Protein AF-A0A5K0WBR9-F1 (afdb_monomer_lite)

Radius of gyration: 27.09 Å; chains: 1; bounding box: 55×57×69 Å

Structure (mmCIF, N/CA/C/O backbone):
data_AF-A0A5K0WBR9-F1
#
_entry.id   AF-A0A5K0WBR9-F1
#
loop_
_atom_site.group_PDB
_atom_site.id
_atom_site.type_symbol
_atom_site.label_atom_id
_atom_site.label_alt_id
_atom_site.label_comp_id
_atom_site.label_asym_id
_atom_site.label_entity_id
_atom_site.label_seq_id
_atom_site.pdbx_PDB_ins_code
_atom_site.Cartn_x
_atom_site.Cartn_y
_atom_site.Cartn_z
_atom_site.occupancy
_atom_site.B_iso_or_equiv
_atom_site.auth_seq_id
_atom_site.auth_comp_id
_atom_site.auth_asym_id
_atom_site.auth_atom_id
_atom_site.pdbx_PDB_model_num
ATOM 1 N N . CYS A 1 1 ? 32.205 -22.449 -45.345 1.00 30.70 1 CYS A N 1
ATOM 2 C CA . CYS A 1 1 ? 33.201 -23.521 -45.117 1.00 30.70 1 CYS A CA 1
ATOM 3 C C . CYS A 1 1 ? 34.507 -22.897 -44.629 1.00 30.70 1 CYS A C 1
ATOM 5 O O . CYS A 1 1 ? 34.851 -21.884 -45.228 1.00 30.70 1 CYS A O 1
ATOM 7 N N . PRO A 1 2 ? 35.264 -23.473 -43.670 1.00 46.50 2 PRO A N 1
ATOM 8 C CA . PRO A 1 2 ? 34.947 -24.546 -42.703 1.00 46.50 2 PRO A CA 1
ATOM 9 C C . PRO A 1 2 ? 35.242 -24.147 -41.217 1.00 46.50 2 PRO A C 1
ATOM 11 O O . PRO A 1 2 ? 35.988 -23.212 -40.968 1.00 46.50 2 PRO A O 1
ATOM 14 N N . ILE A 1 3 ? 34.446 -24.600 -40.234 1.00 32.78 3 ILE A N 1
ATOM 15 C CA . ILE A 1 3 ? 34.576 -25.767 -39.310 1.00 32.78 3 ILE A CA 1
ATOM 16 C C . ILE A 1 3 ? 35.639 -25.620 -38.200 1.00 32.78 3 ILE A C 1
ATOM 18 O O . ILE A 1 3 ? 36.830 -25.710 -38.468 1.00 32.78 3 ILE A O 1
ATOM 22 N N . ALA A 1 4 ? 35.179 -25.588 -36.940 1.00 37.03 4 ALA A N 1
ATOM 23 C CA . ALA A 1 4 ? 35.806 -26.309 -35.827 1.00 37.03 4 ALA A CA 1
ATOM 24 C C . ALA A 1 4 ? 34.747 -26.669 -34.762 1.00 37.03 4 ALA A C 1
ATOM 26 O O . ALA A 1 4 ? 33.956 -25.828 -34.344 1.00 37.03 4 ALA A O 1
ATOM 27 N N . MET A 1 5 ? 34.716 -27.951 -34.397 1.00 34.94 5 MET A N 1
ATOM 28 C CA . MET A 1 5 ? 33.807 -28.616 -33.461 1.00 34.94 5 MET A CA 1
ATOM 29 C C . MET A 1 5 ? 34.409 -28.718 -32.052 1.00 34.94 5 MET A C 1
ATOM 31 O O . MET A 1 5 ? 35.627 -28.766 -31.911 1.00 34.94 5 MET A O 1
ATOM 35 N N . GLY A 1 6 ? 33.534 -28.952 -31.065 1.00 31.11 6 GLY A N 1
ATOM 36 C CA . GLY A 1 6 ? 33.843 -29.655 -29.810 1.00 31.11 6 GLY A CA 1
ATOM 37 C C . GLY A 1 6 ? 34.041 -28.729 -28.605 1.00 31.11 6 GLY A C 1
ATOM 38 O O . GLY A 1 6 ? 34.614 -27.662 -28.742 1.00 31.11 6 GLY A O 1
ATOM 39 N N . ILE A 1 7 ? 33.613 -29.034 -27.381 1.00 36.88 7 ILE A N 1
ATOM 40 C CA . ILE A 1 7 ? 33.085 -30.259 -26.770 1.00 36.88 7 ILE A CA 1
ATOM 41 C C . ILE A 1 7 ? 32.402 -29.866 -25.446 1.00 36.88 7 ILE A C 1
ATOM 43 O O . ILE A 1 7 ? 32.802 -28.914 -24.779 1.00 36.88 7 ILE A O 1
ATOM 47 N N . SER A 1 8 ? 31.360 -30.616 -25.093 1.00 32.66 8 SER A N 1
ATOM 48 C CA . SER A 1 8 ? 30.633 -30.581 -23.822 1.00 32.66 8 SER A CA 1
ATOM 49 C C . SER A 1 8 ? 31.502 -31.087 -22.663 1.00 32.66 8 SER A C 1
ATOM 51 O O . SER A 1 8 ? 32.150 -32.122 -22.799 1.00 32.66 8 SER A O 1
ATOM 53 N N . SER A 1 9 ? 31.446 -30.404 -21.516 1.00 38.88 9 SER A N 1
ATOM 54 C CA . SER A 1 9 ? 31.959 -30.893 -20.230 1.00 38.88 9 SER A CA 1
ATOM 55 C C . SER A 1 9 ? 30.931 -30.591 -19.128 1.00 38.88 9 SER A C 1
ATOM 57 O O . SER A 1 9 ? 30.675 -29.414 -18.867 1.00 38.88 9 SER A O 1
ATOM 59 N N . PRO A 1 10 ? 30.335 -31.595 -18.460 1.00 34.62 10 PRO A N 1
ATOM 60 C CA . PRO A 1 10 ? 29.522 -31.380 -17.268 1.00 34.62 10 PRO A CA 1
ATOM 61 C C . PRO A 1 10 ? 30.423 -31.303 -16.025 1.00 34.62 10 PRO A C 1
ATOM 63 O O . PRO A 1 10 ? 31.199 -32.219 -15.748 1.00 34.62 10 PRO A O 1
ATOM 66 N N . LEU A 1 11 ? 30.332 -30.205 -15.268 1.00 31.16 11 LEU A N 1
ATOM 67 C CA . LEU A 1 11 ? 31.060 -30.047 -14.010 1.00 31.16 11 LEU A CA 1
ATOM 68 C C . LEU A 1 11 ? 30.309 -30.752 -12.871 1.00 31.16 11 LEU A C 1
ATOM 70 O O . LEU A 1 11 ? 29.160 -30.450 -12.558 1.00 31.16 11 LEU A O 1
ATOM 74 N N . VAL A 1 12 ? 31.017 -31.711 -12.288 1.00 40.28 12 VAL A N 1
ATOM 75 C CA . VAL A 1 12 ? 30.638 -32.643 -11.228 1.00 40.28 12 VAL A CA 1
ATOM 76 C C . VAL A 1 12 ? 30.332 -31.929 -9.905 1.00 40.28 12 VAL A C 1
ATOM 78 O O . VAL A 1 12 ? 31.133 -31.144 -9.401 1.00 40.28 12 VAL A O 1
ATOM 81 N N . THR A 1 13 ? 29.191 -32.265 -9.304 1.00 31.59 13 THR A N 1
ATOM 82 C CA . THR A 1 13 ? 28.826 -31.960 -7.912 1.00 31.59 13 THR A CA 1
ATOM 83 C C . THR A 1 13 ? 29.601 -32.849 -6.930 1.00 31.59 13 THR A C 1
ATOM 85 O O . THR A 1 13 ? 29.636 -34.064 -7.137 1.00 31.59 13 THR A O 1
ATOM 88 N N . PRO A 1 14 ? 30.151 -32.330 -5.817 1.00 37.03 14 PRO A N 1
ATOM 89 C CA . PRO A 1 14 ? 30.730 -33.180 -4.787 1.00 37.03 14 PRO A CA 1
ATOM 90 C C . PRO A 1 14 ? 29.646 -33.699 -3.827 1.00 37.03 14 PRO A C 1
ATOM 92 O O . PRO A 1 14 ? 29.136 -32.978 -2.972 1.00 37.03 14 PRO A O 1
ATOM 95 N N . THR A 1 15 ? 29.337 -34.990 -3.939 1.00 29.77 15 THR A N 1
ATOM 96 C CA . THR A 1 15 ? 28.738 -35.801 -2.871 1.00 29.77 15 THR A CA 1
ATOM 97 C C . THR A 1 15 ? 29.874 -36.437 -2.068 1.00 29.77 15 THR A C 1
ATOM 99 O O . THR A 1 15 ? 30.676 -37.178 -2.633 1.00 29.77 15 THR A O 1
ATOM 102 N N . LYS A 1 16 ? 29.956 -36.193 -0.752 1.00 42.22 16 LYS A N 1
ATOM 103 C CA . LYS A 1 16 ? 30.809 -36.982 0.155 1.00 42.22 16 LYS A CA 1
ATOM 104 C C . LYS A 1 16 ? 30.026 -37.448 1.386 1.00 42.22 16 LYS A C 1
ATOM 106 O O . LYS A 1 16 ? 29.741 -36.685 2.298 1.00 42.22 16 LYS A O 1
ATOM 111 N N . THR A 1 17 ? 29.687 -38.729 1.297 1.00 37.84 17 THR A N 1
ATOM 112 C CA . THR A 1 17 ? 29.477 -39.810 2.271 1.00 37.84 17 THR A CA 1
ATOM 113 C C . THR A 1 17 ? 29.547 -39.530 3.779 1.00 37.84 17 THR A C 1
ATOM 115 O O . THR A 1 17 ? 30.459 -38.889 4.295 1.00 37.84 17 THR A O 1
ATOM 118 N N . ALA A 1 18 ? 28.596 -40.178 4.459 1.00 36.41 18 ALA A N 1
ATOM 119 C CA . ALA A 1 18 ? 28.403 -40.359 5.892 1.00 36.41 18 ALA A CA 1
ATOM 120 C C . ALA A 1 18 ? 29.652 -40.743 6.709 1.00 36.41 18 ALA A C 1
ATOM 122 O O . ALA A 1 18 ? 30.447 -41.589 6.303 1.00 36.41 18 ALA A O 1
ATOM 123 N N . ASN A 1 19 ? 29.724 -40.219 7.937 1.00 34.03 19 ASN A N 1
ATOM 124 C CA . ASN A 1 19 ? 30.479 -40.818 9.034 1.00 34.03 19 ASN A CA 1
ATOM 125 C C . ASN A 1 19 ? 29.675 -40.684 10.340 1.00 34.03 19 ASN A C 1
ATOM 127 O O . ASN A 1 19 ? 29.302 -39.581 10.738 1.00 34.03 19 ASN A O 1
ATOM 131 N N . GLN A 1 20 ? 29.375 -41.814 10.981 1.00 42.72 20 GLN A N 1
ATOM 132 C CA . GLN A 1 20 ? 28.740 -41.882 12.297 1.00 42.72 20 GLN A CA 1
ATOM 133 C C . GLN A 1 20 ? 29.821 -42.008 13.382 1.00 42.72 20 GLN A C 1
ATOM 135 O O . GLN A 1 20 ? 30.646 -42.911 13.288 1.00 42.72 20 GLN A O 1
ATOM 140 N N . LYS A 1 21 ? 29.752 -41.195 14.447 1.00 35.53 21 LYS A N 1
ATOM 141 C CA . LYS A 1 21 ? 29.545 -41.626 15.853 1.00 35.53 21 LYS A CA 1
ATOM 142 C C . LYS A 1 21 ? 30.015 -40.587 16.891 1.00 35.53 21 LYS A C 1
ATOM 144 O O . LYS A 1 21 ? 31.161 -40.167 16.908 1.00 35.53 21 LYS A O 1
ATOM 149 N N . SER A 1 22 ? 29.099 -40.357 17.835 1.00 33.94 22 SER A N 1
ATOM 150 C CA . SER A 1 22 ? 29.266 -40.079 19.273 1.00 33.94 22 SER A CA 1
ATOM 151 C C . SER A 1 22 ? 29.647 -38.680 19.788 1.00 33.94 22 SER A C 1
ATOM 153 O O . SER A 1 22 ? 30.803 -38.286 19.849 1.00 33.94 22 SER A O 1
ATOM 155 N N . SER A 1 23 ? 28.608 -38.040 20.340 1.00 35.03 23 SER A N 1
ATOM 156 C CA . SER A 1 23 ? 28.541 -37.349 21.639 1.00 35.03 23 SER A CA 1
ATOM 157 C C . SER A 1 23 ? 29.570 -36.261 21.980 1.00 35.03 23 SER A C 1
ATOM 159 O O . SER A 1 23 ? 30.654 -36.550 22.484 1.00 35.03 23 SER A O 1
ATOM 161 N N . LYS A 1 24 ? 29.110 -35.007 21.944 1.00 32.22 24 LYS A N 1
ATOM 162 C CA . LYS A 1 24 ? 29.142 -34.089 23.098 1.00 32.22 24 LYS A CA 1
ATOM 163 C C . LYS A 1 24 ? 28.020 -33.05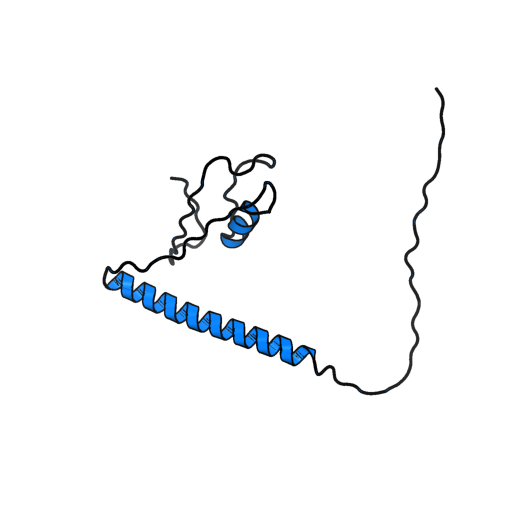7 22.936 1.00 32.22 24 LYS A C 1
ATOM 165 O O . LYS A 1 24 ? 27.792 -32.539 21.851 1.00 32.22 24 LYS A O 1
ATOM 170 N N . GLN A 1 25 ? 27.264 -32.863 24.010 1.00 44.91 25 GLN A N 1
ATOM 171 C CA . GLN A 1 25 ? 26.100 -31.986 24.102 1.00 44.91 25 GLN A CA 1
ATOM 172 C C . GLN A 1 25 ? 26.494 -30.514 23.917 1.00 44.91 25 GLN A C 1
ATOM 174 O O . GLN A 1 25 ? 27.437 -30.052 24.554 1.00 44.91 25 GLN A O 1
ATOM 179 N N . GLN A 1 26 ? 25.709 -29.771 23.137 1.00 37.69 26 GLN A N 1
ATOM 180 C CA . GLN A 1 26 ? 25.564 -28.318 23.252 1.00 37.69 26 GLN A CA 1
ATOM 181 C C . GLN A 1 26 ? 24.135 -27.944 22.820 1.00 37.69 26 GLN A C 1
ATOM 183 O O . GLN A 1 26 ? 23.724 -28.322 21.723 1.00 37.69 26 GLN A O 1
ATOM 188 N N . PRO A 1 27 ? 23.338 -27.258 23.659 1.00 43.38 27 PRO A N 1
ATOM 189 C CA . PRO A 1 27 ? 22.046 -26.730 23.230 1.00 43.38 27 PRO A CA 1
ATOM 190 C C . PRO A 1 27 ? 22.248 -25.533 22.277 1.00 43.38 27 PRO A C 1
ATOM 192 O O . PRO A 1 27 ? 23.132 -24.710 22.532 1.00 43.38 27 PRO A O 1
ATOM 195 N N . PRO A 1 28 ? 21.434 -25.357 21.218 1.00 43.62 28 PRO A N 1
ATOM 196 C CA . PRO A 1 28 ? 21.438 -24.130 20.429 1.00 43.62 28 PRO A CA 1
ATOM 197 C C . PRO A 1 28 ? 20.637 -23.054 21.184 1.00 43.62 28 PRO A C 1
ATOM 199 O O . PRO A 1 28 ? 19.433 -22.907 21.009 1.00 43.62 28 PRO A O 1
ATOM 202 N N . VAL A 1 29 ? 21.291 -22.311 22.082 1.00 45.81 29 VAL A N 1
ATOM 203 C CA . VAL A 1 29 ? 20.647 -21.277 22.931 1.00 45.81 29 VAL A CA 1
ATOM 204 C C . VAL A 1 29 ? 20.528 -19.912 22.220 1.00 45.81 29 VAL A C 1
ATOM 206 O O . VAL A 1 29 ? 19.992 -18.961 22.780 1.00 45.81 29 VAL A O 1
ATOM 209 N N . GLN A 1 30 ? 21.000 -19.781 20.975 1.00 51.00 30 GLN A N 1
ATOM 210 C CA . GLN A 1 30 ? 21.083 -18.480 20.289 1.00 51.00 30 GLN A CA 1
ATOM 211 C C . GLN A 1 30 ? 19.946 -18.195 19.288 1.00 51.00 30 GLN A C 1
ATOM 213 O O . GLN A 1 30 ? 19.665 -17.032 19.014 1.00 51.00 30 GLN A O 1
ATOM 218 N N . GLU A 1 31 ? 19.216 -19.204 18.804 1.00 53.03 31 GLU A N 1
ATOM 219 C CA . GLU A 1 31 ? 18.107 -19.004 17.847 1.00 53.03 31 GLU A CA 1
ATOM 220 C C . GLU A 1 31 ? 16.807 -18.520 18.530 1.00 53.03 31 GLU A C 1
ATOM 222 O O . GLU A 1 31 ? 15.972 -17.828 17.944 1.00 53.03 31 GLU A O 1
ATOM 227 N N . SER A 1 32 ? 16.650 -18.820 19.821 1.00 53.91 32 SER A N 1
ATOM 228 C CA . SER A 1 32 ? 15.463 -18.501 20.623 1.00 53.91 32 SER A CA 1
ATOM 229 C C . SER A 1 32 ? 15.367 -17.024 21.025 1.00 53.91 32 SER A C 1
ATOM 231 O O . SER A 1 32 ? 14.259 -16.507 21.183 1.00 53.91 32 SER A O 1
ATOM 233 N N . GLN A 1 33 ? 16.494 -16.317 21.156 1.00 59.53 33 GLN A N 1
ATOM 234 C CA . GLN A 1 33 ? 16.504 -14.907 21.570 1.00 59.53 33 GLN A CA 1
ATOM 235 C C . GLN A 1 33 ? 16.138 -13.954 20.421 1.00 59.53 33 GLN A C 1
ATOM 237 O O . GLN A 1 33 ? 15.336 -13.038 20.620 1.00 59.53 33 GLN A O 1
ATOM 242 N N . ALA A 1 34 ? 16.642 -14.206 19.208 1.00 62.62 34 ALA A N 1
ATOM 243 C CA . ALA A 1 34 ? 16.302 -13.423 18.016 1.00 62.62 34 ALA A CA 1
ATOM 244 C C . ALA A 1 34 ? 14.808 -13.551 17.664 1.00 62.62 34 ALA A C 1
ATOM 246 O O . ALA A 1 34 ? 14.115 -12.549 17.478 1.00 62.62 34 ALA A O 1
ATOM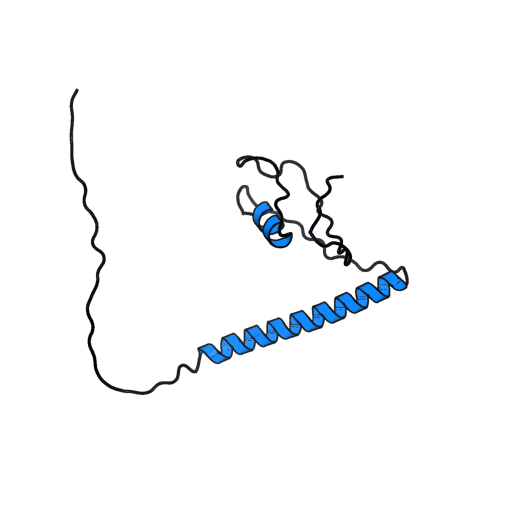 247 N N . LYS A 1 35 ? 14.274 -14.779 17.708 1.00 66.25 35 LYS A N 1
ATOM 248 C CA . LYS A 1 35 ? 12.858 -15.061 17.436 1.00 66.25 35 LYS A CA 1
ATOM 249 C C . LYS A 1 35 ? 11.920 -14.423 18.467 1.00 66.25 35 LYS A C 1
ATOM 251 O O . LYS A 1 35 ? 10.851 -13.931 18.112 1.00 66.25 35 LYS A O 1
ATOM 256 N N . ALA A 1 36 ? 12.316 -14.384 19.743 1.00 65.81 36 ALA A N 1
ATOM 257 C CA . ALA A 1 36 ? 11.552 -13.713 20.795 1.00 65.81 36 ALA A CA 1
ATOM 258 C C . ALA A 1 36 ? 11.544 -12.182 20.628 1.00 65.81 36 ALA A C 1
ATOM 260 O O . ALA A 1 36 ? 10.507 -11.549 20.846 1.00 65.81 36 ALA A O 1
ATOM 261 N N . MET A 1 37 ? 12.666 -11.583 20.216 1.00 67.75 37 MET A N 1
ATOM 262 C CA . MET A 1 37 ? 12.762 -10.144 19.950 1.00 67.75 37 MET A CA 1
ATOM 263 C C . MET A 1 37 ? 11.901 -9.729 18.745 1.00 67.75 37 MET A C 1
ATOM 265 O O . MET A 1 37 ? 11.157 -8.748 18.832 1.00 67.75 37 MET A O 1
ATOM 269 N N . GLU A 1 38 ? 11.908 -10.522 17.673 1.00 71.75 38 GLU A N 1
ATOM 270 C CA . GLU A 1 38 ? 11.068 -10.313 16.488 1.00 71.75 38 GLU A CA 1
ATOM 271 C C . GLU A 1 38 ? 9.567 -10.430 16.815 1.00 71.75 38 GLU A C 1
ATOM 273 O O . GLU A 1 38 ? 8.772 -9.558 16.451 1.00 71.75 38 GLU A O 1
ATOM 278 N N . LEU A 1 39 ? 9.176 -11.428 17.620 1.00 71.75 39 LEU A N 1
ATOM 279 C CA . LEU A 1 39 ? 7.790 -11.589 18.077 1.00 71.75 39 LEU A CA 1
ATOM 280 C C . LEU A 1 39 ? 7.315 -10.420 18.954 1.00 71.75 39 LEU A C 1
ATOM 282 O O . LEU A 1 39 ? 6.155 -10.009 18.864 1.00 71.75 39 LEU A O 1
ATOM 286 N N . ARG A 1 40 ? 8.187 -9.888 19.823 1.00 73.12 40 ARG A N 1
ATOM 287 C CA . ARG A 1 40 ? 7.871 -8.718 20.663 1.00 73.12 40 ARG A CA 1
ATOM 288 C C . ARG A 1 40 ? 7.668 -7.463 19.819 1.00 73.12 40 ARG A C 1
ATOM 290 O O . ARG A 1 40 ? 6.722 -6.719 20.080 1.00 73.12 40 ARG A O 1
ATOM 297 N N . SER A 1 41 ? 8.498 -7.268 18.795 1.00 79.06 41 SER A N 1
ATOM 298 C CA . SER A 1 41 ? 8.336 -6.181 17.827 1.00 79.06 41 SER A CA 1
ATOM 299 C C . SER A 1 41 ? 6.993 -6.301 17.096 1.00 79.06 41 SER A C 1
ATOM 301 O O . SER A 1 41 ? 6.174 -5.382 17.148 1.00 79.06 41 SER A O 1
ATOM 303 N N . ALA A 1 42 ? 6.685 -7.482 16.548 1.00 84.25 42 ALA A N 1
ATOM 304 C CA . ALA A 1 42 ? 5.423 -7.746 15.855 1.00 84.25 42 ALA A CA 1
ATOM 305 C C . ALA A 1 42 ? 4.180 -7.542 16.746 1.00 84.25 42 ALA A C 1
ATOM 307 O O . ALA A 1 42 ? 3.168 -7.013 16.285 1.00 84.25 42 ALA A O 1
ATOM 308 N N . LYS A 1 43 ? 4.238 -7.924 18.032 1.00 89.25 43 LYS A N 1
ATOM 309 C CA . LYS A 1 43 ? 3.156 -7.653 18.999 1.00 89.25 43 LYS A CA 1
ATOM 310 C C . LYS A 1 43 ? 2.942 -6.152 19.208 1.00 89.25 43 LYS A C 1
ATOM 312 O O . LYS A 1 43 ? 1.807 -5.696 19.139 1.00 89.25 43 LYS A O 1
ATOM 317 N N . SER A 1 44 ? 4.019 -5.386 19.392 1.00 91.38 44 SER A N 1
ATOM 318 C CA . SER A 1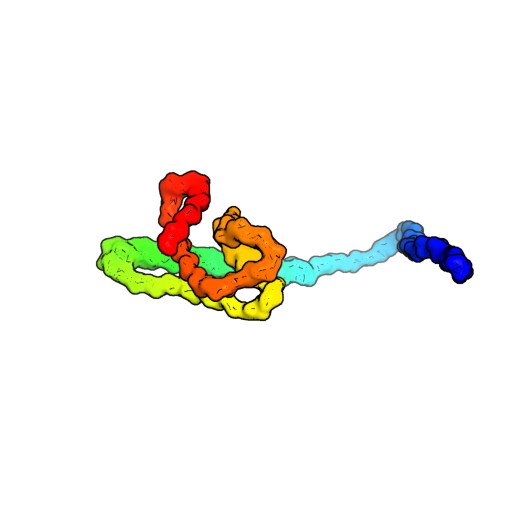 44 ? 3.947 -3.925 19.542 1.00 91.38 44 SER A CA 1
ATOM 319 C C . SER A 1 44 ? 3.333 -3.240 18.314 1.00 91.38 44 SER A C 1
ATOM 321 O O . SER A 1 44 ? 2.500 -2.342 18.450 1.00 91.38 44 SER A O 1
ATOM 323 N N . PHE A 1 45 ? 3.691 -3.683 17.102 1.00 89.81 45 PHE A N 1
ATOM 324 C CA . PHE A 1 45 ? 3.077 -3.178 15.869 1.00 89.81 45 PHE A CA 1
ATOM 325 C C . PHE A 1 45 ? 1.577 -3.470 15.800 1.00 89.81 45 PHE A C 1
ATOM 327 O O . PHE A 1 45 ? 0.812 -2.562 15.486 1.00 89.81 45 PHE A O 1
ATOM 334 N N . ARG A 1 46 ? 1.143 -4.687 16.155 1.00 90.94 46 ARG A N 1
ATOM 335 C CA . ARG A 1 46 ? -0.287 -5.035 16.198 1.00 90.94 46 ARG A CA 1
ATOM 336 C C . ARG A 1 46 ? -1.072 -4.139 17.152 1.00 90.94 46 ARG A C 1
ATOM 338 O O . ARG A 1 46 ? -2.108 -3.615 16.765 1.00 90.94 46 ARG A O 1
ATOM 345 N N . THR A 1 47 ? -0.556 -3.912 18.359 1.00 94.69 47 THR A N 1
ATOM 346 C CA . THR A 1 47 ? -1.221 -3.056 19.352 1.00 94.69 47 THR A CA 1
ATOM 347 C C . THR A 1 47 ? -1.333 -1.606 18.879 1.00 94.69 47 THR A C 1
ATOM 349 O O . THR A 1 47 ? -2.386 -0.990 19.032 1.00 94.69 47 THR A O 1
ATOM 352 N N . ARG A 1 48 ? -0.278 -1.055 18.264 1.00 91.31 48 ARG A N 1
ATOM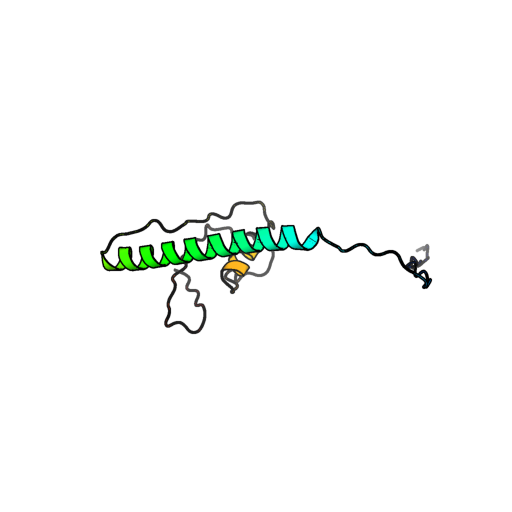 353 C CA . ARG A 1 48 ? -0.322 0.305 17.699 1.00 91.31 48 ARG A CA 1
ATOM 354 C C . ARG A 1 48 ? -1.298 0.415 16.534 1.00 91.31 48 ARG A C 1
ATOM 356 O O . ARG A 1 48 ? -2.043 1.386 16.469 1.00 91.31 48 ARG A O 1
ATOM 363 N N . PHE A 1 49 ? -1.311 -0.579 15.649 1.00 90.06 49 PHE A N 1
ATOM 364 C CA . PHE A 1 49 ? -2.255 -0.646 14.537 1.00 90.06 49 PHE A CA 1
ATOM 365 C C . PHE A 1 49 ? -3.704 -0.682 15.032 1.00 90.06 49 PHE A C 1
ATOM 367 O O . PHE A 1 49 ? -4.535 0.093 14.573 1.00 90.06 49 PHE A O 1
ATOM 374 N N . GLU A 1 50 ? -3.998 -1.521 16.025 1.00 91.94 50 GLU A N 1
ATOM 375 C CA . GLU A 1 50 ? -5.335 -1.608 16.609 1.00 91.94 50 GLU A CA 1
ATOM 376 C C . GLU A 1 50 ? -5.772 -0.284 17.253 1.00 91.94 50 GLU A C 1
ATOM 378 O O . GLU A 1 50 ? -6.893 0.173 17.026 1.00 91.94 50 GLU A O 1
ATOM 383 N N . ALA A 1 51 ? -4.885 0.367 18.010 1.00 92.94 51 ALA A N 1
ATOM 384 C CA . ALA A 1 51 ? -5.165 1.671 18.603 1.00 92.94 51 ALA A CA 1
ATOM 385 C C . ALA A 1 51 ? -5.430 2.747 17.535 1.00 92.94 51 ALA A C 1
ATOM 387 O O . ALA A 1 51 ? -6.386 3.512 17.664 1.00 92.94 51 ALA A O 1
ATOM 388 N N . TYR A 1 52 ? -4.626 2.775 16.467 1.00 90.50 52 TYR A N 1
ATOM 389 C CA . TYR A 1 52 ? -4.803 3.713 15.357 1.00 90.50 52 TYR A CA 1
ATOM 390 C C . TYR A 1 52 ? -6.141 3.499 14.641 1.00 90.50 52 TYR A C 1
ATOM 392 O O . TYR A 1 52 ? -6.877 4.460 14.439 1.00 90.50 52 TYR A O 1
ATOM 400 N N . ASN A 1 53 ? -6.513 2.253 14.339 1.00 89.00 53 ASN A N 1
ATOM 401 C CA . ASN A 1 53 ? -7.784 1.951 13.674 1.00 89.00 53 ASN A CA 1
ATOM 402 C C . ASN A 1 53 ? -8.995 2.359 14.521 1.00 89.00 53 ASN A C 1
ATOM 404 O O . ASN A 1 53 ? -9.971 2.889 13.993 1.00 89.00 53 ASN A O 1
ATOM 408 N N . ARG A 1 54 ? -8.933 2.140 15.842 1.00 91.69 54 ARG A N 1
ATOM 409 C CA . ARG A 1 54 ? -9.982 2.586 16.773 1.00 91.69 54 ARG A CA 1
ATOM 410 C C . ARG A 1 54 ? -10.114 4.110 16.771 1.00 91.69 54 ARG A C 1
ATOM 412 O O . ARG A 1 54 ? -11.229 4.620 16.691 1.00 91.69 54 ARG A O 1
ATOM 419 N N . LEU A 1 55 ? -8.989 4.826 16.818 1.00 91.19 55 LEU A N 1
ATOM 420 C CA . LEU A 1 55 ? -8.968 6.288 16.747 1.00 91.19 55 LEU A CA 1
ATOM 421 C C . LEU A 1 55 ? -9.518 6.793 15.406 1.00 91.19 55 LEU A C 1
ATOM 423 O O . LEU A 1 55 ? -10.312 7.727 15.386 1.00 91.19 55 LEU A O 1
ATOM 427 N N . GLN A 1 56 ? -9.145 6.147 14.302 1.00 88.69 56 GLN A N 1
ATOM 428 C CA . GLN A 1 56 ? -9.637 6.478 12.968 1.00 88.69 56 GLN A CA 1
ATOM 429 C C . GLN A 1 56 ? -11.150 6.301 12.851 1.00 88.69 56 GLN A C 1
ATOM 431 O O . GLN A 1 56 ? -11.822 7.201 12.353 1.00 88.69 56 GLN A O 1
ATOM 436 N N . GLY A 1 57 ? -11.699 5.196 13.363 1.00 87.19 57 GLY A N 1
ATOM 437 C CA . GLY A 1 57 ? -13.147 4.988 13.407 1.00 87.19 57 GLY A CA 1
ATOM 438 C C . GLY A 1 57 ? -13.875 6.055 14.230 1.00 87.19 57 GLY A C 1
ATOM 439 O O . GLY A 1 57 ? -14.904 6.568 13.794 1.00 87.19 57 GLY A O 1
ATOM 440 N N . ALA A 1 58 ? -13.319 6.438 15.385 1.00 91.12 58 ALA A N 1
ATOM 441 C CA . ALA A 1 58 ? -13.885 7.495 16.220 1.00 91.12 58 ALA A CA 1
ATOM 442 C C . ALA A 1 58 ? -13.850 8.864 15.521 1.00 91.12 58 ALA A C 1
ATOM 444 O O . ALA A 1 58 ? -14.873 9.537 15.460 1.00 91.12 58 ALA A O 1
ATOM 445 N N . ALA A 1 59 ? -12.712 9.255 14.944 1.00 89.62 59 ALA A N 1
ATOM 446 C CA . ALA A 1 59 ? -12.572 10.533 14.246 1.00 89.62 59 ALA A CA 1
ATOM 447 C C . ALA A 1 59 ? -13.569 10.669 13.084 1.00 89.62 59 ALA A C 1
ATOM 449 O O . ALA A 1 59 ? -14.244 11.689 12.973 1.00 89.62 59 ALA A O 1
ATOM 450 N N . VAL A 1 60 ? -13.747 9.606 12.289 1.00 87.31 60 VAL A N 1
ATOM 451 C CA . VAL A 1 60 ? -14.750 9.573 11.211 1.00 87.31 60 VAL A CA 1
ATOM 452 C C . VAL A 1 60 ? -16.168 9.772 11.757 1.00 87.31 60 VAL A C 1
ATOM 454 O O . VAL A 1 60 ? -16.942 10.517 11.158 1.00 87.31 60 VAL A O 1
ATOM 457 N N . ALA A 1 61 ? -16.507 9.175 12.905 1.00 88.38 61 ALA A N 1
ATOM 458 C CA . ALA A 1 61 ? -17.815 9.355 13.542 1.00 88.38 61 ALA A CA 1
ATOM 459 C C . ALA A 1 61 ? -18.060 10.798 14.028 1.00 88.38 61 ALA A C 1
ATOM 461 O O . ALA A 1 61 ? -19.200 11.257 14.014 1.00 88.38 61 ALA A O 1
ATOM 462 N N . PHE A 1 62 ? -17.004 11.522 14.412 1.00 91.81 62 PHE A N 1
ATOM 463 C CA . PHE A 1 62 ? -17.067 12.942 14.782 1.00 91.81 62 PHE A CA 1
ATOM 464 C C . PHE A 1 62 ? -16.923 13.900 13.587 1.00 91.81 62 PHE A C 1
ATOM 466 O O . PHE A 1 62 ? -16.991 15.114 13.766 1.00 91.81 62 PHE A O 1
ATOM 473 N N . GLY A 1 63 ? -16.740 13.381 12.367 1.00 88.44 63 GLY A N 1
ATOM 474 C CA . GLY A 1 63 ? -16.497 14.194 11.172 1.00 88.44 63 GLY A CA 1
ATOM 475 C C . GLY A 1 63 ? -15.096 14.814 11.116 1.00 88.44 63 GLY A C 1
ATOM 476 O O . GLY A 1 63 ? -14.845 15.691 10.289 1.00 88.44 63 GLY A O 1
ATOM 477 N N . GLU A 1 64 ? -14.175 14.365 11.968 1.00 87.81 64 GLU A N 1
ATOM 478 C CA . GLU A 1 64 ? -12.781 14.794 11.947 1.00 87.81 64 GLU A CA 1
ATOM 479 C C . GLU A 1 64 ? -11.969 13.984 10.933 1.00 87.81 64 GLU A C 1
ATOM 481 O O . GLU A 1 64 ? -12.087 12.761 10.811 1.00 87.81 64 GLU A O 1
ATOM 486 N N . LYS A 1 65 ? -11.091 14.674 10.200 1.00 82.12 65 LYS A N 1
ATOM 487 C CA . LYS A 1 65 ? -10.224 14.054 9.198 1.00 82.12 65 LYS A CA 1
ATOM 488 C C . LYS A 1 65 ? -8.852 13.772 9.803 1.00 82.12 65 LYS A C 1
ATOM 490 O O . LYS A 1 65 ? -8.052 14.688 9.978 1.00 82.12 65 LYS A O 1
ATOM 495 N N . LEU A 1 66 ? -8.555 12.503 10.075 1.00 83.31 66 LEU A N 1
ATOM 496 C CA . LEU A 1 66 ? -7.190 12.095 10.410 1.00 83.31 66 LEU A CA 1
ATOM 497 C C . LEU A 1 66 ? -6.313 12.037 9.153 1.00 83.31 66 LEU A C 1
ATOM 499 O O . LEU A 1 66 ? -6.798 11.651 8.084 1.00 83.31 66 LEU A O 1
ATOM 503 N N . PRO A 1 67 ? -5.018 12.382 9.264 1.00 81.88 67 PRO A N 1
ATOM 504 C CA . PRO A 1 67 ? -4.083 12.227 8.161 1.00 81.88 67 PRO A CA 1
ATOM 505 C C . PRO A 1 67 ? -3.911 10.739 7.838 1.00 81.88 67 PRO A C 1
ATOM 507 O O . PRO A 1 67 ? -3.536 9.937 8.698 1.00 81.88 67 PRO A O 1
ATOM 510 N N . ILE A 1 68 ? -4.196 10.383 6.587 1.00 80.25 68 ILE A N 1
ATOM 511 C CA . ILE A 1 68 ? -3.941 9.049 6.043 1.00 80.25 68 ILE A CA 1
ATOM 512 C C . ILE A 1 68 ? -2.460 8.993 5.647 1.00 80.25 68 ILE A C 1
ATOM 514 O O . ILE A 1 68 ? -1.960 9.961 5.071 1.00 80.25 68 ILE A O 1
ATOM 518 N N . PRO A 1 69 ? -1.735 7.900 5.943 1.00 83.69 69 PRO A N 1
ATOM 519 C CA . PRO A 1 69 ? -0.361 7.751 5.485 1.00 83.69 69 PRO A CA 1
ATOM 520 C C . PRO A 1 69 ? -0.306 7.703 3.954 1.00 83.69 69 PRO A C 1
ATOM 522 O O . PRO A 1 69 ? -0.875 6.810 3.326 1.00 83.69 69 PRO A O 1
ATOM 525 N N . GLU A 1 70 ? 0.414 8.650 3.362 1.00 89.12 70 GLU A N 1
ATOM 526 C CA . GLU A 1 70 ? 0.691 8.688 1.928 1.00 89.12 70 GLU A CA 1
ATOM 527 C C . GLU A 1 70 ? 2.058 8.058 1.649 1.00 89.12 70 GLU A C 1
ATOM 529 O O . GLU A 1 70 ? 3.048 8.349 2.325 1.00 89.12 70 GLU A O 1
ATOM 534 N N . ILE A 1 71 ? 2.118 7.174 0.653 1.00 90.50 71 ILE A N 1
ATOM 535 C CA . ILE A 1 71 ? 3.351 6.498 0.241 1.00 90.50 71 ILE A CA 1
ATOM 536 C C . ILE A 1 71 ? 3.622 6.853 -1.214 1.00 90.50 71 ILE A C 1
ATOM 538 O O . ILE A 1 71 ? 2.772 6.654 -2.081 1.00 90.50 71 ILE A O 1
ATOM 542 N N . VAL A 1 72 ? 4.835 7.332 -1.486 1.00 92.25 72 VAL A N 1
ATOM 543 C CA . VAL A 1 72 ? 5.304 7.625 -2.841 1.00 92.25 72 VAL A CA 1
ATOM 544 C C . VAL A 1 72 ? 6.401 6.632 -3.202 1.00 92.25 72 VAL A C 1
ATOM 546 O O . VAL A 1 72 ? 7.447 6.581 -2.559 1.00 92.25 72 VAL A O 1
ATOM 549 N N . ALA A 1 73 ? 6.164 5.830 -4.239 1.00 91.19 73 ALA A N 1
ATOM 550 C CA . ALA A 1 73 ? 7.154 4.893 -4.757 1.00 91.19 73 ALA A CA 1
ATOM 551 C C . ALA A 1 73 ? 8.051 5.586 -5.796 1.00 91.19 73 ALA A C 1
ATOM 553 O O . ALA A 1 73 ? 7.591 5.957 -6.876 1.00 91.19 73 ALA A O 1
ATOM 554 N N . LEU A 1 74 ? 9.341 5.723 -5.484 1.00 91.62 74 LEU A N 1
ATOM 555 C CA . LEU A 1 74 ? 10.368 6.320 -6.345 1.00 91.62 74 LEU A CA 1
ATOM 556 C C . LEU A 1 74 ? 11.484 5.303 -6.611 1.00 91.62 74 LEU A C 1
ATOM 558 O O . LEU A 1 74 ? 11.736 4.432 -5.785 1.00 91.62 74 LEU A O 1
ATOM 562 N N . GLY A 1 75 ? 12.138 5.393 -7.770 1.00 91.31 75 GLY A N 1
ATOM 563 C CA . GLY A 1 75 ? 13.221 4.478 -8.156 1.00 91.31 75 GLY A CA 1
ATOM 564 C C . GLY A 1 75 ? 13.358 4.303 -9.669 1.00 91.31 75 GLY A C 1
ATOM 565 O O . GLY A 1 75 ? 12.454 4.663 -10.434 1.00 91.31 75 GLY A O 1
ATOM 566 N N . GLY A 1 76 ? 14.477 3.722 -10.092 1.00 89.31 76 GLY A N 1
ATOM 567 C CA . GLY A 1 76 ? 14.841 3.464 -11.484 1.00 89.31 76 GLY A CA 1
ATOM 568 C C . GLY A 1 76 ? 13.913 2.472 -12.183 1.00 89.31 76 GLY A C 1
ATOM 569 O O . GLY A 1 76 ? 13.080 1.805 -11.563 1.00 89.31 76 GLY A O 1
ATOM 570 N N . GLN A 1 77 ? 13.993 2.396 -13.511 1.00 87.31 77 GLN A N 1
ATOM 571 C CA . GLN A 1 77 ? 13.231 1.409 -14.279 1.00 87.31 77 GLN A CA 1
ATOM 572 C C . GLN A 1 77 ? 13.579 -0.006 -13.789 1.00 87.31 77 GLN A C 1
ATOM 574 O O . GLN A 1 77 ? 14.738 -0.308 -13.553 1.00 87.31 77 GLN A O 1
ATOM 579 N N . SER A 1 78 ? 12.566 -0.861 -13.635 1.00 86.12 78 SER A N 1
ATOM 580 C CA . SER A 1 78 ? 12.724 -2.254 -13.182 1.00 86.12 78 SER A CA 1
ATOM 581 C C . SER A 1 78 ? 13.091 -2.482 -11.706 1.00 86.12 78 SER A C 1
ATOM 583 O O . SER A 1 78 ? 13.148 -3.636 -11.299 1.00 86.12 78 SER A O 1
ATOM 585 N N . ASP A 1 79 ? 13.149 -1.444 -10.860 1.00 90.00 79 ASP A N 1
ATOM 586 C CA . ASP A 1 79 ? 13.309 -1.578 -9.389 1.00 90.00 79 ASP A CA 1
ATOM 587 C C . ASP A 1 79 ? 12.108 -2.239 -8.669 1.00 90.00 79 ASP A C 1
ATOM 589 O O . ASP A 1 79 ? 11.966 -2.169 -7.452 1.00 90.00 79 ASP A O 1
ATOM 593 N N . GLY A 1 80 ? 11.162 -2.823 -9.406 1.00 89.12 80 GLY A N 1
ATOM 594 C CA . GLY A 1 80 ? 10.025 -3.529 -8.815 1.00 89.12 80 GLY A CA 1
ATOM 595 C C . GLY A 1 80 ? 8.984 -2.640 -8.128 1.00 89.12 80 GLY A C 1
ATOM 596 O O . GLY A 1 80 ? 8.124 -3.169 -7.440 1.00 89.12 80 GLY A O 1
ATOM 597 N N . LYS A 1 81 ? 9.000 -1.313 -8.329 1.00 92.56 81 LYS A N 1
ATOM 598 C CA . LYS A 1 81 ? 8.010 -0.372 -7.752 1.00 92.56 81 LYS A CA 1
ATOM 599 C C . LYS A 1 81 ? 6.564 -0.823 -7.973 1.00 92.56 81 LYS A C 1
ATOM 601 O O . LYS A 1 81 ? 5.792 -0.926 -7.028 1.00 92.56 81 LYS A O 1
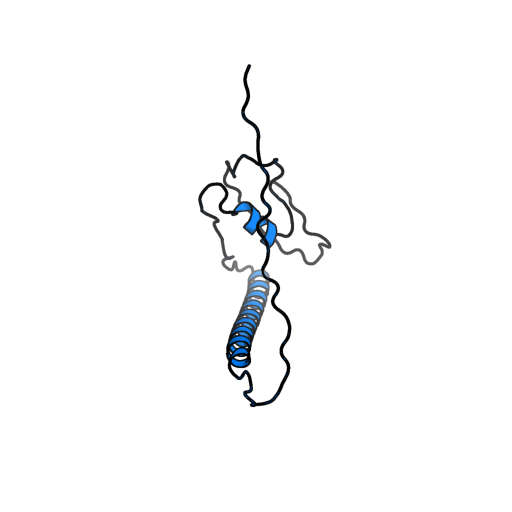ATOM 606 N N . SER A 1 82 ? 6.212 -1.125 -9.223 1.00 89.00 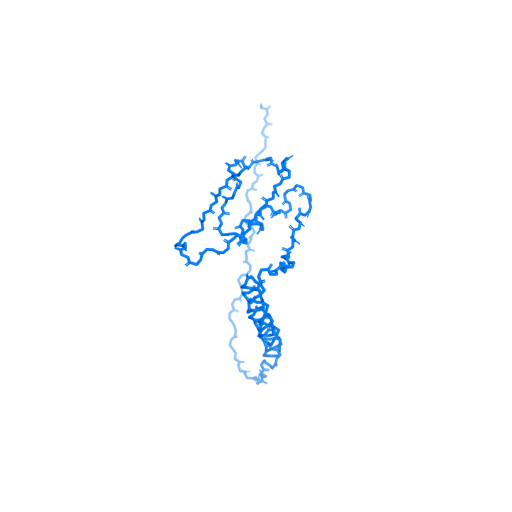82 SER A N 1
ATOM 607 C CA . SER A 1 82 ? 4.873 -1.608 -9.565 1.00 89.00 82 SER A CA 1
ATOM 608 C C . SER A 1 82 ? 4.610 -2.975 -8.938 1.00 89.00 82 SER A C 1
ATOM 610 O O . SER A 1 82 ? 3.557 -3.167 -8.351 1.00 89.00 82 SER A O 1
ATOM 612 N N . SER A 1 83 ? 5.592 -3.880 -8.955 1.00 88.81 83 SER A N 1
ATOM 613 C CA . SER A 1 83 ? 5.476 -5.206 -8.336 1.00 88.81 83 SER A CA 1
ATOM 614 C C . SER A 1 83 ? 5.238 -5.142 -6.824 1.00 88.81 83 SER A C 1
ATOM 616 O O . SER A 1 83 ? 4.449 -5.920 -6.299 1.00 88.81 83 SER A O 1
ATOM 618 N N . LEU A 1 84 ? 5.890 -4.213 -6.118 1.00 91.06 84 LEU A N 1
ATOM 619 C CA . LEU A 1 84 ? 5.693 -3.987 -4.686 1.00 91.06 84 LEU A CA 1
ATOM 620 C C . LEU A 1 84 ? 4.282 -3.470 -4.403 1.00 91.06 84 LEU A C 1
ATOM 622 O O . LEU A 1 84 ? 3.615 -3.973 -3.504 1.00 91.06 84 LEU A O 1
ATOM 626 N N . LEU A 1 85 ? 3.808 -2.504 -5.191 1.00 90.44 85 LEU A N 1
ATOM 627 C CA . LEU A 1 85 ? 2.445 -1.993 -5.061 1.00 90.44 85 LEU A CA 1
ATOM 628 C C . LEU A 1 85 ? 1.406 -3.084 -5.364 1.00 90.44 85 LEU A C 1
ATOM 630 O O . LEU A 1 85 ? 0.426 -3.205 -4.642 1.00 90.44 85 LEU A O 1
ATOM 634 N N . GLU A 1 86 ? 1.633 -3.926 -6.371 1.00 88.62 86 GLU A N 1
ATOM 635 C CA . GLU A 1 86 ? 0.750 -5.054 -6.701 1.00 88.62 86 GLU A CA 1
ATOM 636 C C . GLU A 1 86 ? 0.738 -6.128 -5.609 1.00 88.62 86 GLU A C 1
ATOM 638 O O . GLU A 1 86 ? -0.321 -6.660 -5.284 1.00 88.62 86 GLU A O 1
ATOM 643 N N . ALA A 1 87 ? 1.891 -6.424 -5.003 1.00 88.81 87 ALA A N 1
ATOM 644 C CA . ALA A 1 87 ? 1.978 -7.352 -3.879 1.00 88.81 87 ALA A CA 1
ATOM 645 C C . ALA A 1 87 ? 1.245 -6.821 -2.637 1.00 88.81 87 ALA A C 1
ATOM 647 O O . ALA A 1 87 ? 0.599 -7.594 -1.934 1.00 88.81 87 ALA A O 1
ATOM 648 N N . LEU A 1 88 ? 1.314 -5.509 -2.389 1.00 88.69 88 LEU A N 1
ATOM 649 C CA . LEU A 1 88 ? 0.568 -4.852 -1.312 1.00 88.69 88 LEU A CA 1
ATOM 650 C C . LEU A 1 88 ? -0.944 -4.861 -1.559 1.00 88.69 88 LEU A C 1
ATOM 652 O O . LEU A 1 88 ? -1.717 -5.066 -0.627 1.00 88.69 88 LEU A O 1
ATOM 656 N N . LEU A 1 89 ? -1.364 -4.631 -2.801 1.00 86.00 89 LEU A N 1
ATOM 657 C CA . LEU A 1 89 ? -2.775 -4.553 -3.178 1.00 86.00 89 LEU A CA 1
ATOM 658 C C . LEU A 1 89 ? -3.424 -5.929 -3.372 1.00 86.00 89 LEU A C 1
ATOM 660 O O . LEU A 1 89 ? -4.643 -6.050 -3.282 1.00 86.00 89 LEU A O 1
ATOM 664 N N . GLY A 1 90 ? -2.628 -6.959 -3.664 1.00 86.38 90 GLY A N 1
ATOM 665 C CA . GLY A 1 90 ? -3.110 -8.310 -3.951 1.00 86.38 90 GLY A CA 1
ATOM 666 C C . GLY A 1 90 ? -3.706 -8.482 -5.353 1.00 86.38 90 GLY A C 1
ATOM 667 O O . GLY A 1 90 ? -4.255 -9.538 -5.653 1.00 86.38 90 GLY A O 1
ATOM 668 N N . PHE A 1 91 ? -3.599 -7.479 -6.228 1.00 84.12 91 PHE A N 1
ATOM 669 C CA . PHE A 1 91 ? -4.041 -7.563 -7.619 1.00 84.12 91 PHE A CA 1
ATOM 670 C C . PHE A 1 91 ? -3.112 -6.775 -8.546 1.00 84.12 91 PHE A C 1
ATOM 672 O O . PHE A 1 91 ? -2.392 -5.867 -8.127 1.00 84.12 91 PHE A O 1
ATOM 679 N N . ARG A 1 92 ? -3.136 -7.125 -9.835 1.00 83.00 92 ARG A N 1
ATOM 680 C CA . ARG A 1 92 ? -2.376 -6.433 -10.882 1.00 83.00 92 ARG A CA 1
ATOM 681 C C . ARG A 1 92 ? -3.156 -5.209 -11.351 1.00 83.00 92 ARG A C 1
ATOM 683 O O . ARG A 1 92 ? -4.272 -5.355 -11.843 1.00 83.00 92 ARG A O 1
ATOM 690 N N . PHE A 1 93 ? -2.579 -4.017 -11.221 1.00 79.94 93 PHE A N 1
ATOM 691 C CA . PHE A 1 93 ? -3.173 -2.791 -11.772 1.00 79.94 93 PHE A CA 1
ATOM 692 C C . PHE A 1 93 ? -2.531 -2.374 -13.098 1.00 79.94 93 PHE A C 1
ATOM 694 O O . PHE A 1 93 ? -3.108 -1.576 -13.835 1.00 79.94 93 PHE A O 1
ATOM 701 N N . ASN A 1 94 ? -1.347 -2.898 -13.430 1.00 70.62 94 ASN A N 1
ATOM 702 C CA . ASN A 1 94 ? -0.699 -2.581 -14.692 1.00 70.62 94 ASN A CA 1
ATOM 703 C C . ASN A 1 94 ? -1.173 -3.557 -15.780 1.00 70.62 94 ASN A C 1
ATOM 705 O O . ASN A 1 94 ? -0.761 -4.711 -15.818 1.00 70.62 94 ASN A O 1
ATOM 709 N N . VAL A 1 95 ? -2.066 -3.100 -16.661 1.00 61.75 95 VAL A N 1
ATOM 710 C CA . VAL A 1 95 ? -2.693 -3.941 -17.705 1.00 61.75 95 VAL A CA 1
ATOM 711 C C . VAL A 1 95 ? -1.771 -4.159 -18.918 1.00 61.75 95 VAL A C 1
ATOM 713 O O . VAL A 1 95 ? -2.078 -4.967 -19.788 1.00 61.75 95 VAL A O 1
ATOM 716 N N . ARG A 1 96 ? -0.635 -3.453 -19.019 1.00 60.78 96 ARG A N 1
ATOM 717 C CA . ARG A 1 96 ? 0.242 -3.543 -20.198 1.00 60.78 96 ARG A CA 1
ATOM 718 C C . ARG A 1 96 ? 1.382 -4.539 -20.020 1.00 60.78 96 ARG A C 1
ATOM 720 O O . ARG A 1 96 ? 2.127 -4.483 -19.045 1.00 60.78 96 ARG A O 1
ATOM 727 N N . GLU A 1 97 ? 1.521 -5.390 -21.033 1.00 56.69 97 GLU A N 1
ATOM 728 C CA . GLU A 1 97 ? 2.628 -6.316 -21.247 1.00 56.69 97 GLU A CA 1
ATOM 729 C C . GLU A 1 97 ? 3.975 -5.572 -21.221 1.00 56.69 97 GLU A C 1
ATOM 731 O O . GLU A 1 97 ? 4.269 -4.712 -22.047 1.00 56.69 97 GLU A O 1
ATOM 736 N N . VAL A 1 98 ? 4.726 -5.859 -20.158 1.00 63.69 98 VAL A N 1
ATOM 737 C CA . VAL A 1 98 ? 6.187 -5.904 -20.014 1.00 63.69 98 VAL A CA 1
ATOM 738 C C . VAL A 1 98 ? 7.001 -5.197 -21.109 1.00 63.69 98 VAL A C 1
ATOM 740 O O . VAL A 1 98 ? 7.499 -5.837 -22.019 1.00 63.69 98 VAL A O 1
ATOM 743 N N . GLU A 1 99 ? 7.208 -3.886 -20.947 1.00 62.12 99 GLU A N 1
ATOM 744 C CA . GLU A 1 99 ? 8.501 -3.224 -21.247 1.00 62.12 99 GLU A CA 1
ATOM 745 C C . GLU A 1 99 ? 8.514 -1.755 -20.804 1.00 62.12 99 GLU A C 1
ATOM 747 O O . GLU A 1 99 ? 9.561 -1.167 -20.537 1.00 62.12 99 GLU A O 1
ATOM 752 N N . MET A 1 100 ? 7.334 -1.149 -20.673 1.00 69.38 100 MET A N 1
ATOM 753 C CA . MET A 1 100 ? 7.216 0.283 -20.430 1.00 69.38 100 MET A CA 1
ATOM 754 C C . MET A 1 100 ? 6.856 0.543 -18.969 1.00 69.38 100 MET A C 1
ATOM 756 O O . MET A 1 100 ? 5.780 0.171 -18.505 1.00 69.38 100 MET A O 1
ATOM 760 N N . GLY A 1 101 ? 7.762 1.194 -18.236 1.00 73.69 101 GLY A N 1
ATOM 761 C CA . GLY A 1 101 ? 7.490 1.664 -16.878 1.00 73.69 101 GLY A CA 1
ATOM 762 C C . GLY A 1 101 ? 6.299 2.630 -16.806 1.00 73.69 101 GLY A C 1
ATOM 763 O O . GLY A 1 101 ? 5.729 3.051 -17.815 1.00 73.69 101 GLY A O 1
ATOM 764 N N . THR A 1 102 ? 5.926 3.019 -15.590 1.00 83.00 102 THR A N 1
ATOM 765 C CA . THR A 1 102 ? 4.818 3.947 -15.346 1.00 83.00 102 THR A CA 1
ATOM 766 C C . THR A 1 102 ? 5.134 5.338 -15.920 1.00 83.00 102 THR A C 1
ATOM 768 O O . THR A 1 102 ? 5.903 6.094 -15.336 1.00 83.00 102 THR A O 1
ATOM 771 N N . ARG A 1 103 ? 4.558 5.683 -17.083 1.00 83.88 103 ARG A N 1
ATOM 772 C CA . ARG A 1 103 ? 4.793 6.971 -17.780 1.00 83.88 103 ARG A CA 1
ATOM 773 C C . ARG A 1 103 ? 3.926 8.130 -17.281 1.00 83.88 103 ARG A C 1
ATOM 775 O O . ARG A 1 103 ? 4.231 9.282 -17.567 1.00 83.88 103 ARG A O 1
ATOM 782 N N . ARG A 1 104 ? 2.824 7.829 -16.592 1.00 85.00 104 ARG A N 1
ATOM 783 C CA . ARG A 1 104 ? 1.913 8.817 -16.002 1.00 85.00 104 ARG A CA 1
ATOM 784 C C . ARG A 1 104 ? 1.880 8.603 -14.496 1.00 85.00 104 ARG A C 1
ATOM 786 O O . ARG A 1 104 ? 1.729 7.451 -14.102 1.00 85.00 104 ARG A O 1
ATOM 793 N N . PRO A 1 105 ? 1.994 9.651 -13.668 1.00 88.56 105 PRO A N 1
ATOM 794 C CA . PRO A 1 105 ? 1.782 9.508 -12.235 1.00 88.56 105 PRO A CA 1
ATOM 795 C C . PRO A 1 105 ? 0.445 8.812 -11.968 1.00 88.56 105 PRO A C 1
ATOM 797 O O . PRO A 1 105 ? -0.570 9.174 -12.562 1.00 88.56 105 PRO A O 1
ATOM 800 N N . LEU A 1 106 ? 0.464 7.793 -11.113 1.00 86.94 106 LEU A N 1
ATOM 801 C CA . LEU A 1 106 ? -0.731 7.080 -10.681 1.00 86.94 106 LEU A CA 1
ATOM 802 C C . LEU A 1 106 ? -0.964 7.407 -9.213 1.00 86.94 106 LEU A C 1
ATOM 804 O O . LEU A 1 106 ? -0.043 7.294 -8.404 1.00 86.94 106 LEU A O 1
ATOM 808 N N . ILE A 1 107 ? -2.192 7.790 -8.882 1.00 88.62 107 ILE A N 1
ATOM 809 C CA . ILE A 1 107 ? -2.637 7.956 -7.501 1.00 88.62 107 ILE A CA 1
ATOM 810 C C . ILE A 1 107 ? -3.498 6.742 -7.179 1.00 88.62 107 ILE A C 1
ATOM 812 O O . ILE A 1 107 ? -4.507 6.498 -7.838 1.00 88.62 107 ILE A O 1
ATOM 816 N N . LEU A 1 108 ? -3.070 5.957 -6.194 1.00 88.12 108 LEU A N 1
ATOM 817 C CA . LEU A 1 108 ? -3.791 4.774 -5.742 1.00 88.12 108 LEU A CA 1
ATOM 818 C C . LEU A 1 108 ? -4.453 5.098 -4.409 1.00 88.12 108 LEU A C 1
ATOM 820 O O . LEU A 1 108 ? -3.774 5.294 -3.404 1.00 88.12 108 LEU A O 1
ATOM 824 N N . GLN A 1 109 ? -5.781 5.150 -4.409 1.00 88.31 109 GLN A N 1
ATOM 825 C CA . GLN A 1 109 ? -6.562 5.345 -3.197 1.00 88.31 109 GLN A CA 1
ATOM 826 C C . GLN A 1 109 ? -7.094 3.996 -2.713 1.00 88.31 109 GLN A C 1
ATOM 828 O O . GLN A 1 109 ? -7.896 3.352 -3.386 1.00 88.31 109 GLN A O 1
ATOM 833 N N . MET A 1 110 ? -6.641 3.571 -1.536 1.00 86.06 110 MET A N 1
ATOM 834 C CA . MET A 1 110 ? -7.132 2.361 -0.883 1.00 86.06 110 MET A CA 1
ATOM 835 C C . MET A 1 110 ? -8.292 2.722 0.040 1.00 86.06 110 MET A C 1
ATOM 837 O O . MET A 1 110 ? -8.129 3.509 0.971 1.00 86.06 110 MET A O 1
ATOM 841 N N . VAL A 1 111 ? -9.459 2.137 -0.217 1.00 84.81 111 VAL A N 1
ATOM 842 C CA . VAL A 1 111 ? -10.651 2.283 0.624 1.00 84.81 111 VAL A CA 1
ATOM 843 C C . VAL A 1 111 ? -11.042 0.899 1.119 1.00 84.81 111 VAL A C 1
ATOM 845 O O . VAL A 1 111 ? -11.201 -0.026 0.323 1.00 84.81 111 VAL A O 1
ATOM 848 N N . HIS A 1 112 ? -11.154 0.745 2.437 1.00 82.69 112 HIS A N 1
ATOM 849 C CA . HIS A 1 112 ? -11.598 -0.507 3.034 1.00 82.69 112 HIS A CA 1
ATOM 850 C C . HIS A 1 112 ? -13.127 -0.549 3.068 1.00 82.69 112 HIS A C 1
ATOM 852 O O . HIS A 1 112 ? -13.751 0.184 3.830 1.00 82.69 112 HIS A O 1
ATOM 858 N N . GLU A 1 113 ? -13.708 -1.428 2.256 1.00 85.25 113 GLU A N 1
ATOM 859 C CA . GLU A 1 113 ? -15.139 -1.723 2.252 1.00 85.25 113 GLU A CA 1
ATOM 860 C C . GLU A 1 113 ? -15.382 -3.072 2.944 1.00 85.25 113 GLU A C 1
ATOM 862 O O . GLU A 1 113 ? -15.082 -4.112 2.354 1.00 85.25 113 GLU A O 1
ATOM 867 N N . PRO A 1 114 ? -15.933 -3.106 4.173 1.00 82.81 114 PRO A N 1
ATOM 868 C CA . PRO A 1 114 ? -16.128 -4.356 4.914 1.00 82.81 114 PRO A CA 1
ATOM 869 C C . PRO A 1 114 ? -17.178 -5.280 4.275 1.00 82.81 114 PRO A C 1
ATOM 871 O O . PRO A 1 114 ? -17.243 -6.460 4.602 1.00 82.81 114 PRO A O 1
ATOM 874 N N . SER A 1 115 ? -18.003 -4.750 3.366 1.00 89.00 115 SER A N 1
ATOM 875 C CA . SER A 1 115 ? -19.020 -5.501 2.621 1.00 89.00 115 SER A CA 1
ATOM 876 C C . SER A 1 115 ? -18.484 -6.172 1.350 1.00 89.00 115 SER A C 1
ATOM 878 O O . SER A 1 115 ? -19.178 -6.995 0.750 1.00 89.00 115 SER A O 1
ATOM 880 N N . ALA A 1 116 ? -17.270 -5.828 0.912 1.00 86.62 116 ALA A N 1
ATOM 881 C CA . ALA A 1 116 ? -16.699 -6.348 -0.322 1.00 86.62 116 ALA A CA 1
ATOM 882 C C . ALA A 1 116 ? -16.095 -7.744 -0.101 1.00 86.62 116 ALA A C 1
ATOM 884 O O . ALA A 1 116 ? -15.204 -7.922 0.725 1.00 86.62 116 ALA A O 1
ATOM 885 N N . SER A 1 117 ? -16.549 -8.732 -0.876 1.00 85.81 117 SER A N 1
ATOM 886 C CA . SER A 1 117 ? -15.999 -10.096 -0.848 1.00 85.81 117 SER A CA 1
ATOM 887 C C . SER A 1 117 ? -14.640 -10.214 -1.543 1.00 85.81 117 SER A C 1
ATOM 889 O O . SER A 1 117 ? -13.859 -11.103 -1.221 1.00 85.81 117 SER A O 1
ATOM 891 N N . GLU A 1 118 ? -14.361 -9.330 -2.503 1.00 84.31 118 GLU A N 1
ATOM 892 C CA . GLU A 1 118 ? -13.152 -9.329 -3.326 1.00 84.31 118 GLU A CA 1
ATOM 893 C C . GLU A 1 118 ? -12.649 -7.894 -3.548 1.00 84.31 118 GLU A C 1
ATOM 895 O O . GLU A 1 118 ? -13.459 -6.957 -3.598 1.00 84.31 118 GLU A O 1
ATOM 900 N N . PRO A 1 119 ? -11.327 -7.690 -3.713 1.00 82.25 119 PRO A N 1
ATOM 901 C CA . PRO A 1 119 ? -10.773 -6.378 -4.018 1.00 82.25 119 PRO A CA 1
ATOM 902 C C . PRO A 1 119 ? -11.225 -5.915 -5.407 1.00 82.25 119 PRO A C 1
ATOM 904 O O . PRO A 1 119 ? -11.110 -6.636 -6.397 1.00 82.25 119 PRO A O 1
ATOM 907 N N . ARG A 1 120 ? -11.720 -4.677 -5.498 1.00 83.88 120 ARG A N 1
ATOM 908 C CA . ARG A 1 120 ? -12.171 -4.077 -6.761 1.00 83.88 120 ARG A CA 1
ATOM 909 C C . ARG A 1 120 ? -11.300 -2.881 -7.106 1.00 83.88 120 ARG A C 1
ATOM 911 O O . ARG A 1 120 ? -11.145 -1.971 -6.299 1.00 83.88 120 ARG A O 1
ATOM 918 N N . CYS A 1 121 ? -10.788 -2.857 -8.332 1.00 81.06 121 CYS A N 1
ATOM 919 C CA . CYS A 1 121 ? -10.071 -1.712 -8.881 1.00 81.06 121 CYS A CA 1
ATOM 920 C C . CYS A 1 121 ? -10.979 -0.940 -9.844 1.00 81.06 121 CYS A C 1
ATOM 922 O O . CYS A 1 121 ? -11.661 -1.541 -10.678 1.00 81.06 121 CYS A O 1
ATOM 924 N N . ARG A 1 122 ? -10.997 0.389 -9.731 1.00 81.00 122 ARG A N 1
ATOM 925 C CA . ARG A 1 122 ? -11.661 1.287 -10.682 1.00 81.00 122 ARG A CA 1
ATOM 926 C C . ARG A 1 122 ? -10.691 2.399 -11.054 1.00 81.00 122 ARG A C 1
ATOM 928 O O . ARG A 1 122 ? -10.157 3.058 -10.169 1.00 81.00 122 ARG A O 1
ATOM 935 N N . PHE A 1 123 ? -10.487 2.595 -12.352 1.00 76.19 123 PHE A N 1
ATOM 936 C CA . PHE A 1 123 ? -9.772 3.756 -12.869 1.00 76.19 123 PHE A CA 1
ATOM 937 C C . PHE A 1 123 ? -10.757 4.925 -12.949 1.00 76.19 123 PHE A C 1
ATOM 939 O O . PHE A 1 123 ? -11.832 4.772 -13.533 1.00 76.19 123 PHE A O 1
ATOM 946 N N . GLN A 1 124 ? -10.405 6.044 -12.316 1.00 69.56 124 GLN A N 1
ATOM 947 C CA . GLN A 1 124 ? -11.064 7.339 -12.490 1.00 69.56 124 GLN A CA 1
ATOM 948 C C . GLN A 1 124 ? -10.224 8.223 -13.406 1.00 69.56 124 GLN A C 1
ATOM 950 O O . GLN A 1 124 ? -8.978 8.097 -13.356 1.00 69.56 124 GLN A O 1
#

InterPro domains:
  IPR022812 Dynamin [PR00195] (68-86)
  IPR022812 Dynamin [PR00195] (93-110)
  IPR022812 Dynamin [PTHR11566] (51-116)
  IPR027417 P-loop containing nucleoside triphosphate hydrolase [G3DSA:3.40.50.300] (34-124)
  IPR027417 P-loop containing nucleoside triphosphate hydrolase [SSF52540] (46-123)
  IPR030381 Dynamin-type guanine nucleotide-binding (G) domain [PS51718] (65-124)
  IPR045063 Dynamin, N-terminal [PF00350] (71-117)

Foldseek 3Di:
DDDDDDDDDDDDDDDDDDDDDDDDDDDPPPVVVVVVVVVVVVVVVVVVVVVVVVVCVVCVVVVHDDDDDDDDQDDDPPPCSQVVVCVVQVHRPDPDPDDDDDPDDDDDDDDDDVPDPDDDDDDD

Sequence (124 aa):
CPIAMGISSPLVTPTKTANQKSSKQQPPVQESQAKAMELRSAKSFRTRFEAYNRLQGAAVAFGEKLPIPEIVALGGQSDGKSSLLEALLGFRFNVREVEMGTRRPLILQMVHEPSASEPRCRFQ

Secondary structure (DSSP, 8-state):
---------PPPP----------------SHHHHHHHHHHHHHHHHHHHHHHHHHHHHHHHTT--PPPPP-----STTSSHHHHHHHHHTS----S-SS----S---------TT-SS------

pLDDT: mean 71.82, std 21.46, range [29.77, 94.69]

Organism: NCBI:txid210225